Protein AF-A0A7X8C499-F1 (afdb_monomer_lite)

pLDDT: mean 80.87, std 19.83, range [33.0, 96.75]

Foldseek 3Di:
DDDDDDDDDDDDPPPPPPPPPDPPDDDFFEAEDEEPADADVLQVVQDDPVHGDNLVVCVVPVVVQPPGPYYYYHYPAAAPAPPDDADHPPHHHDHVNVVVSVVD

Secondary structure (DSSP, 8-state):
-----------------------------EEEEEEE---HHHHHHHB-SSSB--HHHHTTTHHHHHSSSEEEEEE-S---GGGS--B-TTT-B--THHHHHTT-

Organism: NCBI:txid136093

Structure (mmCIF, N/CA/C/O backbone):
data_AF-A0A7X8C499-F1
#
_entry.id   AF-A0A7X8C499-F1
#
loop_
_atom_site.group_PDB
_atom_site.id
_atom_site.type_symbol
_atom_site.label_atom_id
_atom_site.label_alt_id
_atom_site.label_comp_id
_atom_site.label_asym_id
_atom_site.label_entity_id
_atom_site.label_seq_id
_atom_site.pdbx_PDB_ins_code
_atom_site.Cartn_x
_atom_site.Cartn_y
_atom_site.Cartn_z
_atom_site.occupancy
_atom_site.B_iso_or_equiv
_atom_site.auth_seq_id
_atom_site.auth_comp_id
_atom_site.auth_asym_id
_atom_site.auth_atom_id
_atom_site.pdbx_PDB_model_num
ATOM 1 N N . MET A 1 1 ? -31.182 9.409 81.954 1.00 42.72 1 MET A N 1
ATOM 2 C CA . MET A 1 1 ? -32.351 8.719 81.378 1.00 42.72 1 MET A CA 1
ATOM 3 C C . MET A 1 1 ? -33.495 9.714 81.392 1.00 42.72 1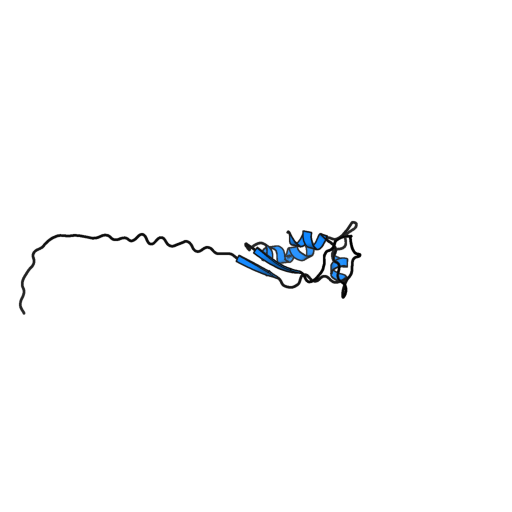 MET A C 1
ATOM 5 O O . MET A 1 1 ? -34.066 9.936 82.447 1.00 42.72 1 MET A O 1
ATOM 9 N N . THR A 1 2 ? -33.738 10.377 80.262 1.00 34.09 2 THR A N 1
ATOM 10 C CA . THR A 1 2 ? -34.857 11.311 80.083 1.00 34.09 2 THR A CA 1
ATOM 11 C C . THR A 1 2 ? -35.430 11.043 78.701 1.00 34.09 2 THR A C 1
ATOM 13 O O . THR A 1 2 ? -34.744 11.227 77.701 1.00 34.09 2 THR A O 1
ATOM 16 N N . THR A 1 3 ? -36.653 10.535 78.671 1.00 38.75 3 THR A N 1
ATOM 17 C CA . THR A 1 3 ? -37.496 10.392 77.484 1.00 38.75 3 THR A CA 1
ATOM 18 C C . THR A 1 3 ? -38.346 11.646 77.326 1.00 38.75 3 THR A C 1
ATOM 20 O O . THR A 1 3 ? -38.958 12.064 78.308 1.00 38.75 3 THR A O 1
ATOM 23 N N . VAL A 1 4 ? -38.457 12.183 76.110 1.00 38.06 4 VAL A N 1
ATOM 24 C CA . VAL A 1 4 ? -39.604 12.994 75.671 1.00 38.06 4 VAL A CA 1
ATOM 25 C C . VAL A 1 4 ? -39.940 12.600 74.232 1.00 38.06 4 VAL A C 1
ATOM 27 O O . VAL A 1 4 ? -39.047 12.482 73.395 1.00 38.06 4 VAL A O 1
ATOM 30 N N . SER A 1 5 ? -41.229 12.339 74.016 1.00 37.38 5 SER A N 1
ATOM 31 C CA . SER A 1 5 ? -41.869 11.901 72.776 1.00 37.38 5 SER A CA 1
ATOM 32 C C . SER A 1 5 ? -42.144 13.048 71.788 1.00 37.38 5 SER A C 1
ATOM 34 O O . SER A 1 5 ? -42.078 14.223 72.132 1.00 37.38 5 SER A O 1
ATOM 36 N N . THR A 1 6 ? -42.441 12.612 70.567 1.00 45.28 6 THR A N 1
ATOM 37 C CA . THR A 1 6 ? -42.695 13.245 69.260 1.00 45.28 6 THR A CA 1
ATOM 38 C C . THR A 1 6 ? -43.831 14.270 69.161 1.00 45.28 6 THR A C 1
ATOM 40 O O . THR A 1 6 ? -44.796 14.151 69.904 1.00 45.28 6 THR A O 1
ATOM 43 N N . GLU A 1 7 ? -43.744 15.162 68.160 1.00 39.34 7 GLU A N 1
ATOM 44 C CA . GLU A 1 7 ? -44.742 15.443 67.089 1.00 39.34 7 GLU A CA 1
ATOM 45 C C . GLU A 1 7 ? -44.153 16.532 66.154 1.00 39.34 7 GLU A C 1
ATOM 47 O O . GLU A 1 7 ? -43.715 17.583 66.612 1.00 39.34 7 GLU A O 1
ATOM 52 N N . ASP A 1 8 ? -43.750 16.160 64.937 1.00 43.59 8 ASP A N 1
ATOM 53 C CA . ASP A 1 8 ? -44.481 16.313 63.662 1.00 43.59 8 ASP A CA 1
ATOM 54 C C . ASP A 1 8 ? -44.525 17.759 63.133 1.00 43.59 8 ASP A C 1
ATOM 56 O O . ASP A 1 8 ? -45.224 18.622 63.658 1.00 43.59 8 ASP A O 1
ATOM 60 N N . THR A 1 9 ? -43.764 18.033 62.069 1.00 33.00 9 THR A N 1
ATOM 61 C CA . THR A 1 9 ? -44.148 19.013 61.041 1.00 33.00 9 THR A CA 1
ATOM 62 C C . THR A 1 9 ? -43.327 18.808 59.769 1.00 33.00 9 THR A C 1
ATOM 64 O O . THR A 1 9 ? -42.149 19.142 59.687 1.00 33.00 9 THR A O 1
ATOM 67 N N . ASP A 1 10 ? -44.051 18.262 58.800 1.00 38.09 10 ASP A N 1
ATOM 68 C CA . ASP A 1 10 ? -44.142 18.675 57.405 1.00 38.09 10 ASP A CA 1
ATOM 69 C C . ASP A 1 10 ? -42.961 18.397 56.467 1.00 38.09 10 ASP A C 1
ATOM 71 O O . ASP A 1 10 ? -41.874 18.978 56.511 1.00 38.09 10 ASP A O 1
ATOM 75 N N . GLU A 1 11 ? -43.257 17.472 55.563 1.00 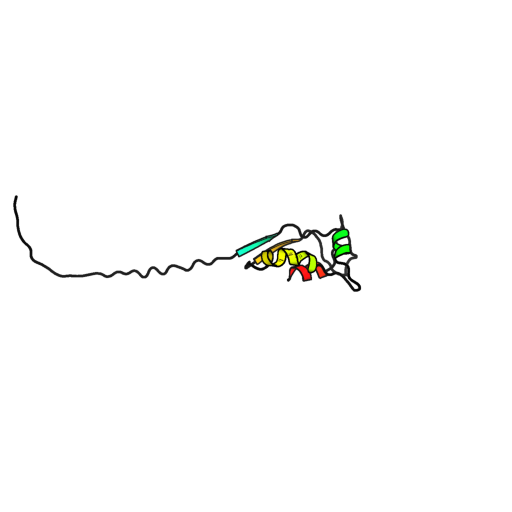48.72 11 GLU A N 1
ATOM 76 C CA . GLU A 1 11 ? -42.438 17.022 54.463 1.00 48.72 11 GLU A CA 1
ATOM 77 C C . GLU A 1 11 ? -42.257 18.147 53.438 1.00 48.72 11 GLU A C 1
ATOM 79 O O . GLU A 1 11 ? -43.203 18.627 52.821 1.00 48.72 11 GLU A O 1
ATOM 84 N N . ALA A 1 12 ? -41.005 18.487 53.150 1.00 35.00 12 ALA A N 1
ATOM 85 C CA . ALA A 1 12 ? -40.639 19.033 51.851 1.00 35.00 12 ALA A CA 1
ATOM 86 C C . ALA A 1 12 ? -39.488 18.196 51.296 1.00 35.00 12 ALA A C 1
ATOM 88 O O . ALA A 1 12 ? -38.307 18.524 51.426 1.00 35.00 12 ALA A O 1
ATOM 89 N N . LYS A 1 13 ? -39.860 17.064 50.692 1.00 42.69 13 LYS A N 1
ATOM 90 C CA . LYS A 1 13 ? -38.993 16.257 49.836 1.00 42.69 13 LYS A CA 1
ATOM 91 C C . LYS A 1 13 ? -38.644 17.090 48.601 1.00 42.69 13 LYS A C 1
ATOM 93 O O . LYS A 1 13 ? -39.407 17.158 47.643 1.00 42.69 13 LYS A O 1
ATOM 98 N N . ALA A 1 14 ? -37.493 17.754 48.638 1.00 40.41 14 ALA A N 1
ATOM 99 C CA . ALA A 1 14 ? -36.868 18.282 47.438 1.00 40.41 14 ALA A CA 1
ATOM 100 C C . ALA A 1 14 ? -36.204 17.111 46.702 1.00 40.41 14 ALA A C 1
ATOM 102 O O . ALA A 1 14 ? -35.033 16.802 46.919 1.00 40.41 14 ALA A O 1
ATOM 103 N N . ASP A 1 15 ? -36.986 16.437 45.859 1.00 46.28 15 ASP A N 1
ATOM 104 C CA . ASP A 1 15 ? -36.458 15.585 44.798 1.00 46.28 15 ASP A CA 1
ATOM 105 C C . ASP A 1 15 ? -35.677 16.478 43.827 1.00 46.28 15 ASP A C 1
ATOM 107 O O . ASP A 1 15 ? -36.230 17.096 42.921 1.00 46.28 15 ASP A O 1
ATOM 111 N N . ALA A 1 16 ? -34.371 16.580 44.048 1.00 46.50 16 ALA A N 1
ATOM 112 C CA . ALA A 1 16 ? -33.431 17.017 43.032 1.00 46.50 16 ALA A CA 1
ATOM 113 C C . ALA A 1 16 ? -32.757 15.768 42.457 1.00 46.50 16 ALA A C 1
ATOM 115 O O . ALA A 1 16 ? -31.573 15.516 42.684 1.00 46.50 16 ALA A O 1
ATOM 116 N N . GLU A 1 17 ? -33.525 14.973 41.709 1.00 48.25 17 GLU A N 1
ATOM 117 C CA . GLU A 1 17 ? -32.948 14.098 40.692 1.00 48.25 17 GLU A CA 1
ATOM 118 C C . GLU A 1 17 ? -32.382 15.008 39.599 1.00 48.25 17 GLU A C 1
ATOM 120 O O . GLU A 1 17 ? -33.043 15.384 38.634 1.00 48.25 17 GLU A O 1
ATOM 125 N N . GLY A 1 18 ? -31.140 15.443 39.809 1.00 48.97 18 GLY A N 1
ATOM 126 C CA . GLY A 1 18 ? -30.334 16.002 38.744 1.00 48.97 18 GLY A CA 1
ATOM 127 C C . GLY A 1 18 ? -30.138 14.908 37.708 1.00 48.97 18 GLY A C 1
ATOM 128 O O . GLY A 1 18 ? -29.393 13.958 37.946 1.00 48.97 18 GLY A O 1
ATOM 129 N N . GLU A 1 19 ? -30.824 15.036 36.578 1.00 59.16 19 GLU A N 1
ATOM 130 C CA . GLU A 1 19 ? -30.617 14.213 35.398 1.00 59.16 19 GLU A CA 1
ATOM 131 C C . GLU A 1 19 ? -29.159 14.391 34.949 1.00 59.16 19 GLU A C 1
ATOM 133 O O . GLU A 1 19 ? -28.785 15.335 34.247 1.00 59.16 19 GLU A O 1
ATOM 138 N N . SER A 1 20 ? -28.289 13.507 35.442 1.00 54.19 20 SER A N 1
ATOM 139 C CA . SER A 1 20 ? -26.899 13.420 35.020 1.00 54.19 20 SER A CA 1
ATOM 140 C C . SER A 1 20 ? -26.899 12.858 33.608 1.00 54.19 20 SER A C 1
ATOM 142 O O . SER A 1 20 ? -26.756 11.655 33.403 1.00 54.19 20 SER A O 1
ATOM 144 N N . THR A 1 21 ? -27.061 13.743 32.630 1.00 56.66 21 THR A N 1
ATOM 145 C CA . THR A 1 21 ? -26.800 13.443 31.226 1.00 56.66 21 THR A CA 1
ATOM 146 C C . THR A 1 21 ? -25.335 13.026 31.090 1.00 56.66 21 THR A C 1
ATOM 148 O O . THR A 1 21 ? -24.419 13.845 31.002 1.00 56.66 21 THR A O 1
ATOM 151 N N . THR A 1 22 ? -25.080 11.719 31.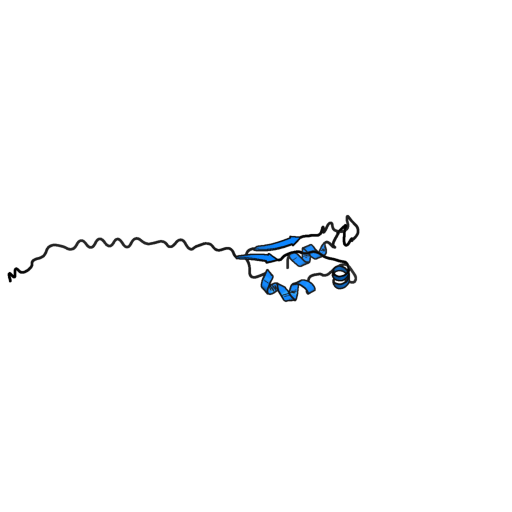122 1.00 61.91 22 THR A N 1
ATOM 152 C CA . THR A 1 22 ? -23.789 11.166 30.732 1.00 61.91 22 THR A CA 1
ATOM 153 C C . THR A 1 22 ? -23.583 11.547 29.275 1.00 61.91 22 THR A C 1
ATOM 155 O O . THR A 1 22 ? -24.277 11.053 28.390 1.00 61.91 22 THR A O 1
ATOM 158 N N . LYS A 1 23 ? -22.661 12.479 29.008 1.00 68.81 23 LYS A N 1
ATOM 159 C CA . LYS A 1 23 ? -22.180 12.695 27.644 1.00 68.81 23 LYS A CA 1
ATOM 160 C C . LYS A 1 23 ? -21.605 11.368 27.169 1.00 68.81 23 LYS A C 1
ATOM 162 O O . LYS A 1 23 ? -20.541 10.975 27.639 1.00 68.81 23 LYS A O 1
ATOM 167 N N . GLU A 1 24 ? -22.308 10.709 26.255 1.00 74.88 24 GLU A N 1
ATOM 168 C CA . GLU A 1 24 ? -21.787 9.568 25.510 1.00 74.88 24 GLU A CA 1
ATOM 169 C C . GLU A 1 24 ? -20.414 9.962 24.947 1.00 74.88 24 GLU A C 1
ATOM 171 O O . GLU A 1 24 ? -20.279 10.930 24.185 1.00 74.88 24 GLU A O 1
ATOM 176 N N . GLY A 1 25 ? -19.366 9.283 25.415 1.00 83.06 25 GLY A N 1
ATOM 177 C CA . GLY A 1 25 ? -18.006 9.531 24.959 1.00 83.06 25 GLY A CA 1
ATOM 178 C C . GLY A 1 25 ? -17.895 9.157 23.485 1.00 83.06 25 GLY A C 1
ATOM 179 O O . GLY A 1 25 ? -18.332 8.083 23.085 1.00 83.06 25 GLY A O 1
ATOM 180 N N . ARG A 1 26 ? -17.308 10.028 22.659 1.00 94.06 26 ARG A N 1
ATOM 181 C CA . ARG A 1 26 ? -16.988 9.668 21.272 1.00 94.06 26 ARG A CA 1
ATOM 182 C C . ARG A 1 26 ? -15.655 8.935 21.249 1.00 94.06 26 ARG A C 1
ATO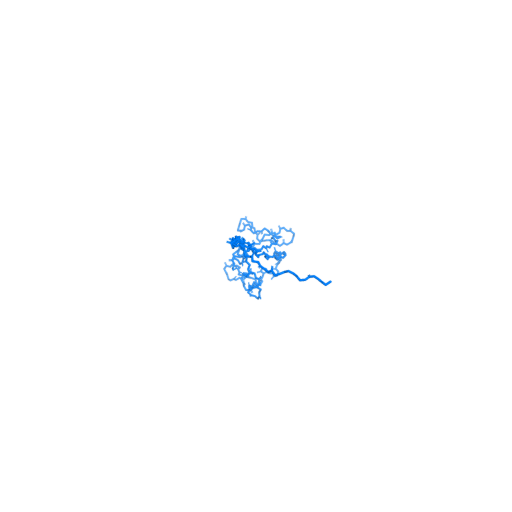M 184 O O . ARG A 1 26 ? -14.673 9.449 21.781 1.00 94.06 26 ARG A O 1
ATOM 191 N N . SER A 1 27 ? -15.619 7.780 20.604 1.00 94.44 27 SER A N 1
ATOM 192 C CA . SER A 1 27 ? -14.396 7.030 20.326 1.00 94.44 27 SER A CA 1
ATOM 193 C C . SER A 1 27 ? -14.068 7.072 18.838 1.00 94.44 27 SER A C 1
ATOM 195 O O . SER A 1 27 ? -14.970 7.158 18.010 1.00 94.44 27 SER A O 1
ATOM 197 N N . VAL A 1 28 ? -12.779 6.976 18.519 1.00 96.75 28 VAL A N 1
ATOM 198 C CA . VAL A 1 28 ? -12.272 6.709 17.169 1.00 96.75 28 VAL A CA 1
ATOM 199 C C . VAL A 1 28 ? -11.214 5.613 17.270 1.00 96.75 28 VAL A C 1
ATOM 201 O O . VAL A 1 28 ? -10.378 5.637 18.175 1.00 96.75 28 VAL A O 1
ATOM 204 N N . THR A 1 29 ? -11.260 4.645 16.367 1.00 96.50 29 THR A N 1
ATOM 205 C CA . THR A 1 29 ? -10.300 3.548 16.255 1.00 96.50 29 THR A CA 1
ATOM 206 C C . THR A 1 29 ? -9.355 3.844 15.103 1.00 96.50 29 THR A C 1
ATOM 208 O O . THR A 1 29 ? -9.782 3.927 13.954 1.00 96.50 29 THR A O 1
ATOM 211 N N . ILE A 1 30 ? -8.064 3.981 15.409 1.00 96.38 30 ILE A N 1
ATOM 212 C CA . ILE A 1 30 ? -7.011 4.182 14.410 1.00 96.38 30 ILE A CA 1
ATOM 213 C C . ILE A 1 30 ? -6.144 2.929 14.361 1.00 96.38 30 ILE A C 1
ATOM 215 O O . ILE A 1 30 ? -5.718 2.422 15.401 1.00 96.38 30 ILE A O 1
ATOM 219 N N . ARG A 1 31 ? -5.857 2.449 13.154 1.00 94.88 31 ARG A N 1
ATOM 220 C CA . ARG A 1 31 ? -4.843 1.428 12.902 1.00 94.88 31 ARG A CA 1
ATOM 221 C C . ARG A 1 31 ? -3.743 2.001 12.040 1.00 94.88 31 ARG A C 1
ATOM 223 O O . ARG A 1 31 ? -3.994 2.792 11.139 1.00 94.88 31 ARG A O 1
ATOM 230 N N . SER A 1 32 ? -2.522 1.582 12.319 1.00 94.62 32 SER A N 1
ATOM 231 C CA . SER A 1 32 ? -1.358 2.017 11.564 1.00 94.62 32 SER A CA 1
ATOM 232 C C . SER A 1 32 ? -0.489 0.815 11.267 1.00 94.62 32 SER A C 1
ATOM 234 O O . SER A 1 32 ? -0.145 0.056 12.174 1.00 94.62 32 SER A O 1
ATOM 236 N N . ILE A 1 33 ? -0.151 0.649 9.997 1.00 94.25 33 ILE A N 1
ATOM 237 C CA . ILE A 1 33 ? 0.905 -0.254 9.559 1.00 94.25 33 ILE A CA 1
ATOM 238 C C . ILE A 1 33 ? 2.163 0.555 9.2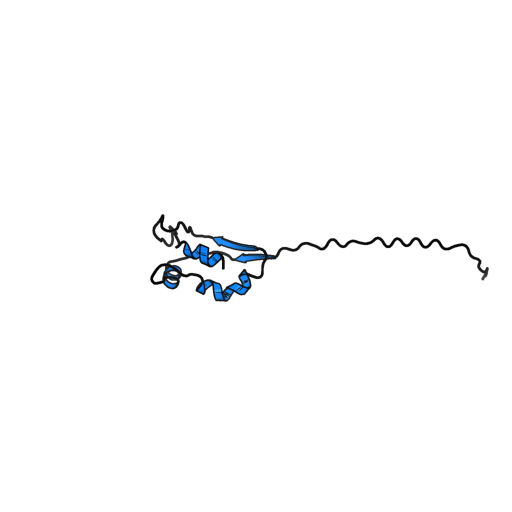54 1.00 94.25 33 ILE A C 1
ATOM 240 O O . ILE A 1 33 ? 2.122 1.781 9.134 1.00 94.25 33 ILE A O 1
ATOM 244 N N . GLY A 1 34 ? 3.290 -0.146 9.207 1.00 94.19 34 GLY A N 1
ATOM 245 C CA . GLY A 1 34 ? 4.575 0.446 8.865 1.00 94.19 34 GLY A CA 1
ATOM 246 C C . GLY A 1 34 ? 4.706 0.670 7.364 1.00 94.19 34 GLY A C 1
ATOM 247 O O . GLY A 1 34 ? 3.775 1.122 6.694 1.00 94.19 34 GLY A O 1
ATOM 248 N N . ASP A 1 35 ? 5.886 0.342 6.866 1.00 93.75 35 ASP A N 1
ATOM 249 C CA . ASP A 1 35 ? 6.313 0.712 5.528 1.00 93.75 35 ASP A CA 1
ATOM 250 C C . ASP A 1 35 ? 5.602 -0.109 4.451 1.00 93.75 35 ASP A C 1
ATOM 252 O O . ASP A 1 35 ? 5.575 -1.341 4.470 1.00 93.75 35 ASP A O 1
ATOM 256 N N . ILE A 1 36 ? 5.067 0.602 3.467 1.00 93.06 36 ILE A N 1
ATOM 257 C CA . ILE A 1 36 ? 4.770 0.092 2.140 1.00 93.06 36 ILE A CA 1
ATOM 258 C C . ILE A 1 36 ? 5.970 0.466 1.280 1.00 93.06 36 ILE A C 1
ATOM 260 O O . ILE A 1 36 ? 6.040 1.552 0.700 1.00 93.06 36 ILE A O 1
ATOM 264 N N . LEU A 1 37 ? 6.937 -0.447 1.262 1.00 92.31 37 LEU A N 1
ATOM 265 C CA . LEU A 1 37 ? 8.179 -0.343 0.512 1.00 92.31 37 LEU A CA 1
ATOM 266 C C . LEU A 1 37 ? 8.306 -1.566 -0.392 1.00 92.31 37 LEU A C 1
ATOM 268 O O . LEU A 1 37 ? 8.376 -2.700 0.082 1.00 92.31 37 LEU A O 1
ATOM 272 N N . ILE A 1 38 ? 8.326 -1.336 -1.702 1.00 88.38 38 ILE A N 1
ATOM 273 C CA . ILE A 1 38 ? 8.261 -2.404 -2.700 1.00 88.38 38 ILE A CA 1
ATOM 274 C C . ILE A 1 38 ? 9.584 -2.484 -3.460 1.00 88.38 38 ILE A C 1
ATOM 276 O O . ILE A 1 38 ? 10.041 -1.513 -4.068 1.00 88.38 38 ILE A O 1
ATOM 280 N N . HIS A 1 39 ? 10.183 -3.672 -3.419 1.00 89.75 39 HIS A N 1
ATOM 281 C CA . HIS A 1 39 ? 11.368 -4.055 -4.184 1.00 89.75 39 HIS A CA 1
ATOM 282 C C . HIS A 1 39 ? 10.993 -4.969 -5.366 1.00 89.75 39 HIS A C 1
ATOM 284 O O . HIS A 1 39 ? 9.850 -5.410 -5.482 1.00 89.75 39 HIS A O 1
ATOM 290 N N . ASP A 1 40 ? 11.978 -5.260 -6.221 1.00 87.12 40 ASP A N 1
ATOM 291 C CA . ASP A 1 40 ? 11.904 -6.114 -7.423 1.00 87.12 40 ASP A CA 1
ATOM 292 C C . ASP A 1 40 ? 11.013 -7.353 -7.260 1.00 87.12 40 ASP A C 1
ATOM 294 O O . ASP A 1 40 ? 10.015 -7.483 -7.963 1.00 87.12 40 ASP A O 1
ATOM 298 N N . TRP A 1 41 ? 11.288 -8.205 -6.273 1.00 90.19 41 TRP A N 1
ATOM 299 C CA . TRP A 1 41 ? 10.539 -9.457 -6.098 1.00 90.19 41 TRP A CA 1
ATOM 300 C C . TRP A 1 41 ? 9.052 -9.278 -5.807 1.00 90.19 41 TRP A C 1
ATOM 302 O O . TRP A 1 41 ? 8.249 -10.158 -6.117 1.00 90.19 41 TRP A O 1
ATOM 312 N N . VAL A 1 42 ? 8.674 -8.156 -5.200 1.00 91.38 42 VAL A N 1
ATOM 313 C CA . VAL A 1 42 ? 7.271 -7.867 -4.911 1.00 91.38 42 VAL A CA 1
ATOM 314 C C . VAL A 1 42 ? 6.562 -7.418 -6.194 1.00 91.38 42 VAL A C 1
ATOM 316 O O . VAL A 1 42 ? 5.440 -7.852 -6.435 1.00 91.38 42 VAL A O 1
ATOM 319 N N . TYR A 1 43 ? 7.220 -6.654 -7.076 1.00 86.81 43 TYR A N 1
ATOM 320 C CA . TYR A 1 43 ? 6.674 -6.354 -8.409 1.00 86.81 43 TYR A CA 1
ATOM 321 C C . TYR A 1 43 ? 6.506 -7.621 -9.241 1.00 86.81 43 TYR A C 1
ATOM 323 O O . TYR A 1 43 ? 5.448 -7.836 -9.823 1.00 86.81 43 TYR A O 1
ATOM 331 N N . ASP A 1 44 ? 7.537 -8.466 -9.266 1.00 90.56 44 ASP A N 1
ATOM 332 C CA . ASP A 1 44 ? 7.536 -9.696 -10.055 1.00 90.56 44 ASP A CA 1
ATOM 333 C C . ASP A 1 44 ? 6.412 -10.638 -9.615 1.00 90.56 44 ASP A C 1
ATOM 335 O O . ASP A 1 44 ? 5.794 -11.305 -10.442 1.00 90.56 44 ASP A O 1
ATOM 339 N N . ASN A 1 45 ? 6.116 -10.677 -8.313 1.00 94.31 45 ASN A N 1
ATOM 340 C CA . ASN A 1 45 ? 5.016 -11.478 -7.793 1.00 94.31 45 ASN A CA 1
ATOM 341 C C . ASN A 1 45 ? 3.635 -10.888 -8.114 1.00 94.31 45 ASN A C 1
ATOM 343 O O . ASN A 1 45 ? 2.698 -11.654 -8.323 1.00 94.31 45 ASN A O 1
ATOM 347 N N . ALA A 1 46 ? 3.518 -9.560 -8.170 1.00 94.12 46 ALA A N 1
ATOM 348 C CA . ALA A 1 46 ? 2.286 -8.867 -8.541 1.00 94.12 46 ALA A CA 1
ATOM 349 C C . ALA A 1 46 ? 2.054 -8.815 -10.063 1.00 94.12 46 ALA A C 1
ATOM 351 O O . ALA A 1 46 ? 0.971 -8.435 -10.497 1.00 94.12 46 ALA A O 1
ATOM 352 N N . ALA 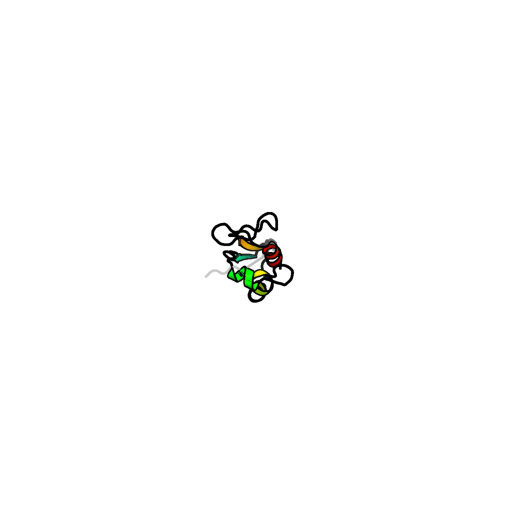A 1 47 ? 3.051 -9.150 -10.886 1.00 94.06 47 ALA A N 1
ATOM 353 C CA . ALA A 1 47 ? 2.962 -9.014 -12.334 1.00 94.06 47 ALA A CA 1
ATOM 354 C C . ALA A 1 47 ? 1.861 -9.904 -12.939 1.00 94.06 47 ALA A C 1
ATOM 356 O O . ALA A 1 47 ? 1.751 -11.101 -12.664 1.00 94.06 47 ALA A O 1
ATOM 357 N N . THR A 1 48 ? 1.074 -9.311 -13.829 1.00 95.06 48 THR A N 1
ATOM 358 C CA . THR A 1 48 ? 0.024 -9.966 -14.616 1.00 95.06 48 THR A CA 1
ATOM 359 C C . THR A 1 48 ? 0.331 -9.831 -16.112 1.00 95.06 48 THR A C 1
ATOM 361 O O . THR A 1 48 ? 1.375 -9.307 -16.498 1.00 95.06 48 THR A O 1
ATOM 364 N N . ALA A 1 49 ? -0.565 -10.309 -16.983 1.00 94.94 49 ALA A N 1
ATOM 365 C CA . ALA A 1 49 ? -0.399 -10.141 -18.428 1.00 94.94 49 ALA A CA 1
ATOM 366 C C . ALA A 1 49 ? -0.460 -8.666 -18.876 1.00 94.94 49 ALA A C 1
ATOM 368 O O . ALA A 1 49 ? 0.194 -8.314 -19.856 1.00 94.94 49 ALA A O 1
ATOM 369 N N . ASP A 1 50 ? -1.209 -7.827 -18.151 1.00 91.81 50 ASP A N 1
ATOM 370 C CA . ASP A 1 50 ? -1.579 -6.471 -18.577 1.00 91.81 50 ASP A CA 1
ATOM 371 C C . ASP A 1 50 ? -1.190 -5.373 -17.561 1.00 91.81 50 ASP A C 1
ATOM 373 O O . ASP A 1 50 ? -1.574 -4.219 -17.734 1.00 91.81 50 ASP A O 1
ATOM 377 N N . GLY A 1 51 ? -0.446 -5.701 -16.498 1.00 92.19 51 GLY A N 1
ATOM 378 C CA . GLY A 1 51 ? -0.096 -4.754 -15.428 1.00 92.19 51 GLY A CA 1
ATOM 379 C C . GLY A 1 51 ? 0.257 -5.455 -14.121 1.00 92.19 51 GLY A C 1
ATOM 380 O O . GLY A 1 51 ? 0.834 -6.545 -14.147 1.00 92.19 51 GLY A O 1
ATOM 381 N N . TYR A 1 52 ? -0.133 -4.878 -12.983 1.00 93.94 52 TYR A N 1
ATOM 382 C CA . TYR A 1 52 ? 0.168 -5.421 -11.653 1.00 93.94 52 TYR A CA 1
ATOM 383 C C . TYR A 1 52 ? -1.081 -5.581 -10.777 1.00 93.94 52 TYR A C 1
ATOM 385 O O . TYR A 1 52 ? -1.943 -4.710 -10.751 1.00 93.94 52 TYR A O 1
ATOM 393 N N . ASP A 1 53 ? -1.150 -6.672 -10.013 1.00 95.00 53 ASP A N 1
ATOM 394 C CA . ASP A 1 53 ? -2.172 -6.916 -8.994 1.00 95.00 53 ASP A CA 1
ATOM 395 C C . ASP A 1 53 ? -1.519 -7.201 -7.634 1.00 95.00 53 ASP A C 1
ATOM 397 O O . ASP A 1 53 ? -0.952 -8.268 -7.389 1.00 95.00 53 ASP A O 1
ATOM 401 N N . PHE A 1 54 ? -1.607 -6.222 -6.733 1.00 94.62 54 PHE A N 1
ATOM 402 C CA . PHE A 1 54 ? -1.099 -6.333 -5.365 1.00 94.62 54 PHE A CA 1
ATOM 403 C C . PHE A 1 54 ? -2.169 -6.799 -4.370 1.00 94.62 54 PHE A C 1
ATOM 405 O O . PHE A 1 54 ? -1.830 -7.109 -3.226 1.00 94.62 54 PHE A O 1
ATOM 412 N N . THR A 1 55 ? -3.446 -6.874 -4.764 1.00 94.31 55 THR A N 1
ATOM 413 C CA . THR A 1 55 ? -4.552 -7.226 -3.861 1.00 94.31 55 THR A CA 1
ATOM 414 C C . THR A 1 55 ? -4.320 -8.555 -3.130 1.00 94.31 55 THR A C 1
ATOM 416 O O . THR A 1 55 ? -4.465 -8.565 -1.903 1.00 94.31 55 THR A O 1
ATOM 419 N N . PRO A 1 56 ? -3.849 -9.646 -3.778 1.00 94.75 56 PRO A N 1
ATOM 420 C CA . PRO A 1 56 ? -3.589 -10.917 -3.098 1.00 94.75 56 PRO A CA 1
ATOM 421 C C . PRO A 1 56 ? -2.621 -10.829 -1.909 1.00 94.75 56 PRO A C 1
ATOM 423 O O . PRO A 1 56 ? -2.693 -11.654 -0.998 1.00 94.75 56 PRO A O 1
ATOM 426 N N . MET A 1 57 ? -1.722 -9.838 -1.893 1.00 94.06 57 MET A N 1
ATOM 427 C CA . MET A 1 57 ? -0.751 -9.648 -0.812 1.00 94.06 57 MET A CA 1
ATOM 428 C C . MET A 1 57 ? -1.391 -9.077 0.458 1.00 94.06 57 MET A C 1
ATOM 430 O O . MET A 1 57 ? -0.900 -9.331 1.559 1.00 94.06 57 MET A O 1
ATOM 434 N N . PHE A 1 58 ? -2.499 -8.342 0.326 1.00 93.25 58 PHE A N 1
ATOM 435 C CA . PHE A 1 58 ? -3.215 -7.734 1.448 1.00 93.25 58 PHE A CA 1
ATOM 436 C C . PHE A 1 58 ? -4.319 -8.635 2.018 1.00 93.25 58 PHE A C 1
ATOM 438 O O . PHE A 1 58 ? -4.645 -8.521 3.202 1.00 93.25 58 PHE A O 1
ATOM 445 N N . GLU A 1 59 ? -4.842 -9.597 1.251 1.00 94.19 59 GLU A N 1
ATOM 446 C CA . GLU A 1 59 ? -5.963 -10.436 1.709 1.00 94.19 59 GLU A CA 1
ATOM 447 C C . GLU A 1 59 ? -5.737 -11.213 3.008 1.00 94.19 59 GLU A C 1
ATOM 449 O O . GLU A 1 59 ? -6.659 -11.265 3.832 1.00 94.19 59 GLU A O 1
ATOM 454 N N . PRO A 1 60 ? -4.538 -11.751 3.299 1.00 94.56 60 PRO A N 1
ATOM 455 C CA . PRO A 1 60 ? -4.289 -12.405 4.582 1.00 94.56 60 PRO A CA 1
ATOM 456 C C . PRO A 1 60 ? -4.455 -11.472 5.793 1.00 94.56 60 PRO A C 1
ATOM 458 O O . PRO A 1 60 ? -4.736 -11.942 6.902 1.00 94.56 60 PRO A O 1
ATOM 461 N N . ILE A 1 61 ? -4.281 -10.159 5.596 1.00 92.69 61 ILE A N 1
ATOM 462 C CA . ILE A 1 61 ? -4.307 -9.148 6.659 1.00 92.69 61 ILE A CA 1
ATOM 463 C C . ILE A 1 61 ? -5.520 -8.216 6.604 1.00 92.69 61 ILE A C 1
ATOM 465 O O . ILE A 1 61 ? -5.740 -7.479 7.564 1.00 92.69 61 ILE A O 1
ATOM 469 N N . LYS A 1 62 ? -6.349 -8.292 5.559 1.00 92.69 62 LYS A N 1
ATOM 470 C CA . LYS A 1 62 ? -7.495 -7.406 5.308 1.00 92.69 62 LYS A CA 1
ATOM 471 C C . LYS A 1 62 ? -8.404 -7.183 6.522 1.00 92.69 62 LYS A C 1
ATOM 473 O O . LYS A 1 62 ? -8.649 -6.048 6.920 1.00 92.69 62 LYS A O 1
ATOM 478 N N . LYS A 1 63 ? -8.780 -8.252 7.235 1.00 92.62 63 LYS A N 1
ATOM 479 C CA . LYS A 1 63 ? -9.604 -8.161 8.464 1.00 92.62 63 LYS A CA 1
ATOM 480 C C . LYS A 1 63 ? -8.990 -7.283 9.573 1.00 92.62 63 LYS A C 1
ATOM 482 O O . LYS A 1 63 ? -9.701 -6.736 10.420 1.00 92.62 63 LYS A O 1
ATOM 487 N N . TYR A 1 64 ? -7.661 -7.174 9.605 1.00 91.69 64 TYR A N 1
ATOM 488 C CA . TYR A 1 64 ? -6.934 -6.319 10.540 1.00 91.69 64 TYR A CA 1
ATOM 489 C C . TYR A 1 64 ? -6.786 -4.887 10.027 1.00 91.69 64 TYR A C 1
ATOM 491 O O . TYR A 1 64 ? -6.471 -4.014 10.823 1.00 91.69 64 TYR A O 1
ATOM 499 N N . LEU A 1 65 ? -7.057 -4.606 8.757 1.00 92.25 65 LEU A N 1
ATOM 500 C CA . LEU A 1 65 ? -7.023 -3.256 8.195 1.00 92.25 65 LEU A CA 1
ATOM 501 C C . LEU A 1 65 ? -8.412 -2.599 8.198 1.00 92.25 65 LEU A C 1
ATOM 503 O O . LEU A 1 65 ? -8.503 -1.404 8.444 1.00 92.25 65 LEU A O 1
ATOM 507 N N . GLU A 1 66 ? -9.491 -3.369 8.035 1.00 91.44 66 GLU A N 1
ATOM 508 C CA . GLU A 1 66 ? -10.850 -2.816 7.857 1.00 91.44 66 GLU A CA 1
ATOM 509 C C . GLU A 1 66 ? -11.618 -2.510 9.154 1.00 91.44 66 GLU A C 1
ATOM 511 O O . GLU A 1 66 ? -12.553 -1.717 9.157 1.00 91.44 66 GLU A O 1
ATOM 516 N N . ASN A 1 67 ? -11.268 -3.134 10.280 1.00 90.44 67 ASN A N 1
ATOM 517 C CA . ASN A 1 67 ? -11.991 -2.948 11.551 1.00 90.44 67 ASN A CA 1
ATOM 518 C C . ASN A 1 67 ? -11.472 -1.715 12.336 1.00 90.44 67 ASN A C 1
ATOM 520 O O . ASN A 1 67 ? -11.048 -1.814 13.489 1.00 90.44 67 ASN A O 1
ATOM 524 N N . ALA A 1 68 ? -11.437 -0.561 11.668 1.00 93.75 68 ALA A N 1
ATOM 525 C CA . ALA A 1 68 ? -11.038 0.736 12.210 1.00 93.75 68 ALA A CA 1
ATOM 526 C C . ALA A 1 68 ? -11.779 1.875 11.493 1.00 93.75 68 ALA A C 1
ATOM 528 O O . ALA A 1 68 ? -12.219 1.710 10.360 1.00 93.75 68 ALA A O 1
ATOM 529 N N . ASP A 1 69 ? -11.879 3.039 12.136 1.00 95.62 69 ASP A N 1
ATOM 530 C CA . ASP A 1 69 ? -12.417 4.243 11.493 1.00 95.62 69 ASP A CA 1
ATOM 531 C C . ASP A 1 69 ? -11.395 4.855 10.524 1.00 95.62 69 ASP A C 1
ATOM 533 O O . ASP A 1 69 ? -11.757 5.442 9.507 1.00 95.62 69 ASP A O 1
ATOM 537 N N . ILE A 1 70 ? -10.105 4.740 10.861 1.00 95.25 70 ILE A N 1
ATOM 538 C CA . ILE A 1 70 ? -8.988 5.227 10.050 1.00 95.25 70 ILE A CA 1
ATOM 539 C C . ILE A 1 70 ? -7.876 4.181 10.066 1.00 95.25 70 ILE A C 1
ATOM 541 O O . ILE A 1 70 ? -7.406 3.787 11.135 1.00 95.25 70 ILE A O 1
ATOM 545 N N . THR A 1 71 ? -7.401 3.808 8.881 1.00 95.50 71 THR A N 1
ATOM 546 C CA . THR A 1 71 ? -6.199 2.989 8.709 1.00 95.50 71 THR A CA 1
ATOM 547 C C . THR A 1 71 ? -5.140 3.793 7.967 1.00 95.50 71 THR A C 1
ATOM 549 O O . THR A 1 71 ? -5.420 4.405 6.939 1.00 95.50 71 THR A O 1
ATOM 552 N N . THR A 1 72 ? -3.925 3.832 8.511 1.00 95.31 72 THR A N 1
ATOM 553 C CA . THR A 1 72 ? -2.782 4.552 7.941 1.00 95.31 72 THR A CA 1
ATOM 554 C C . THR A 1 72 ? -1.616 3.610 7.664 1.00 95.31 72 THR A C 1
ATOM 556 O O . THR A 1 72 ? -1.493 2.554 8.284 1.00 95.31 72 THR A O 1
ATOM 559 N N . ALA A 1 73 ? -0.742 4.006 6.742 1.00 94.38 73 ALA A N 1
ATOM 560 C CA . ALA A 1 73 ? 0.491 3.305 6.404 1.00 94.38 73 ALA A CA 1
ATOM 561 C C . ALA A 1 73 ? 1.608 4.321 6.132 1.00 94.38 73 ALA A C 1
ATOM 563 O O . ALA A 1 73 ? 1.314 5.454 5.737 1.00 94.38 73 ALA A O 1
ATOM 564 N N . ASN A 1 74 ? 2.870 3.931 6.316 1.00 95.44 74 ASN A N 1
ATOM 565 C CA . ASN A 1 74 ? 4.000 4.731 5.850 1.00 95.44 74 ASN A CA 1
ATOM 566 C C . ASN A 1 74 ? 4.297 4.378 4.388 1.00 95.44 74 ASN A C 1
ATOM 568 O O . ASN A 1 74 ? 4.629 3.238 4.089 1.00 95.44 74 ASN A O 1
ATOM 572 N N . LEU A 1 75 ? 4.168 5.328 3.465 1.00 92.38 75 LEU A N 1
ATOM 573 C CA . LEU A 1 75 ? 4.446 5.089 2.048 1.00 92.38 75 LEU A CA 1
ATOM 574 C C . LEU A 1 75 ? 5.896 5.485 1.739 1.00 92.38 75 LEU A C 1
ATOM 576 O O . LEU A 1 75 ? 6.188 6.668 1.580 1.00 92.38 75 LEU A O 1
ATOM 580 N N . GLU A 1 76 ? 6.802 4.506 1.659 1.00 91.44 76 GLU A N 1
ATOM 581 C CA . GLU A 1 76 ? 8.247 4.732 1.452 1.00 91.44 76 GLU A CA 1
ATOM 582 C C . GLU A 1 76 ? 8.671 4.520 -0.013 1.00 91.44 76 GLU A C 1
ATOM 584 O O . GLU A 1 76 ? 9.807 4.187 -0.338 1.00 91.44 76 GLU A O 1
ATOM 589 N N . MET A 1 77 ? 7.741 4.716 -0.939 1.00 89.12 77 MET A N 1
ATOM 590 C CA . MET A 1 77 ? 8.014 4.713 -2.368 1.00 89.12 77 MET A CA 1
ATOM 591 C C . MET A 1 77 ? 7.168 5.773 -3.064 1.00 89.12 77 MET A C 1
ATOM 593 O O . MET A 1 77 ? 6.174 6.269 -2.531 1.00 89.12 77 MET A O 1
ATOM 597 N N . ILE A 1 78 ? 7.583 6.138 -4.271 1.00 89.75 78 ILE A N 1
ATOM 598 C CA . ILE A 1 78 ? 6.792 6.981 -5.160 1.00 89.75 78 ILE A CA 1
ATOM 599 C C . ILE A 1 78 ? 5.980 6.053 -6.068 1.00 89.75 78 ILE A C 1
ATOM 601 O O . ILE A 1 78 ? 6.529 5.097 -6.604 1.00 89.75 78 ILE A O 1
ATOM 605 N N . ALA A 1 79 ? 4.697 6.351 -6.273 1.00 89.00 79 ALA A N 1
ATOM 606 C CA . ALA A 1 79 ? 3.858 5.713 -7.289 1.00 89.00 79 ALA A CA 1
ATOM 607 C C . ALA A 1 79 ? 3.437 6.772 -8.322 1.00 89.00 79 ALA A C 1
ATOM 609 O O . ALA A 1 79 ? 2.326 7.300 -8.274 1.00 89.00 79 ALA A O 1
ATOM 610 N N . ALA A 1 80 ? 4.355 7.156 -9.217 1.00 85.88 80 ALA A N 1
ATOM 611 C CA . ALA A 1 80 ? 4.141 8.248 -10.178 1.00 85.88 80 ALA A CA 1
ATOM 612 C C . ALA A 1 80 ? 3.445 7.805 -11.482 1.00 85.88 80 ALA A C 1
ATOM 614 O O . ALA A 1 80 ? 3.368 8.583 -12.443 1.00 85.88 80 ALA A O 1
ATOM 615 N N . GLY A 1 81 ? 2.945 6.565 -11.520 1.00 80.12 81 GLY A N 1
ATOM 616 C CA . GLY A 1 81 ? 2.371 5.943 -12.711 1.00 80.12 81 GLY A CA 1
ATOM 617 C C . GLY A 1 81 ? 3.365 5.904 -13.876 1.00 80.12 81 GLY A C 1
ATOM 618 O O . GLY A 1 81 ? 4.581 5.959 -13.680 1.00 80.12 81 GLY A O 1
ATOM 619 N N . ASP A 1 82 ? 2.835 5.892 -15.097 1.00 80.75 82 ASP A N 1
ATOM 620 C CA . ASP A 1 82 ? 3.616 5.733 -16.335 1.00 80.75 82 ASP A CA 1
ATOM 621 C C . ASP A 1 82 ? 4.485 6.947 -16.705 1.00 80.75 82 ASP A C 1
ATOM 623 O O . ASP A 1 82 ? 5.209 6.928 -17.702 1.00 80.75 82 ASP A O 1
ATOM 627 N N . THR A 1 83 ? 4.429 8.028 -15.918 1.00 84.25 83 THR A N 1
ATOM 628 C CA . THR A 1 83 ? 5.243 9.233 -16.154 1.00 84.25 83 THR A CA 1
ATOM 629 C C . THR A 1 83 ? 6.738 8.927 -16.044 1.00 84.25 83 THR A C 1
ATOM 631 O O . THR A 1 83 ? 7.554 9.539 -16.736 1.00 84.25 83 THR A O 1
ATOM 634 N N . TYR A 1 84 ? 7.098 7.975 -15.181 1.00 84.06 84 TYR A N 1
ATOM 635 C CA . TYR A 1 84 ? 8.464 7.506 -14.994 1.00 84.06 84 TYR A CA 1
ATOM 636 C C . TYR A 1 84 ? 8.514 5.982 -15.158 1.00 84.06 84 TYR A C 1
ATOM 638 O O . TYR A 1 84 ? 7.552 5.301 -14.810 1.00 84.06 84 TYR A O 1
ATOM 646 N N . PRO A 1 85 ? 9.627 5.413 -15.654 1.00 87.00 85 PRO A N 1
ATOM 647 C CA . PRO A 1 85 ? 9.801 3.966 -15.672 1.00 87.00 85 PRO A CA 1
ATOM 648 C C . PRO A 1 85 ? 9.722 3.380 -14.263 1.00 87.00 85 PRO A C 1
ATOM 650 O O . PRO A 1 85 ? 10.068 4.053 -13.285 1.00 87.00 85 PRO A O 1
ATOM 653 N N . LEU A 1 86 ? 9.334 2.110 -14.162 1.00 87.31 86 LEU A N 1
ATOM 654 C CA . LEU A 1 86 ? 9.461 1.376 -12.909 1.00 87.31 86 LEU A CA 1
ATOM 655 C C . LEU A 1 86 ? 10.915 1.372 -12.453 1.00 87.31 86 LEU A C 1
ATOM 657 O O . LEU A 1 86 ? 11.838 1.155 -13.242 1.00 87.31 86 LEU A O 1
ATOM 661 N N . SER A 1 87 ? 11.117 1.623 -11.166 1.00 88.50 87 SER A N 1
ATOM 662 C CA . SER A 1 87 ? 12.443 1.561 -10.571 1.00 88.50 87 SER A CA 1
ATOM 663 C C . SER A 1 87 ? 12.376 1.036 -9.147 1.00 88.50 87 SER A C 1
ATOM 665 O O . SER A 1 87 ? 11.437 1.301 -8.401 1.00 88.50 87 SER A O 1
ATOM 667 N N . THR A 1 88 ? 13.390 0.261 -8.782 1.00 86.44 88 THR A N 1
ATOM 668 C CA . THR A 1 88 ? 13.581 -0.268 -7.430 1.00 86.44 88 THR A CA 1
ATOM 669 C C . THR A 1 88 ? 14.603 0.595 -6.684 1.00 86.44 88 THR A C 1
ATOM 671 O O . THR A 1 88 ? 14.966 1.690 -7.133 1.00 86.44 88 THR A O 1
ATOM 674 N N . TYR A 1 89 ? 15.080 0.115 -5.540 1.00 86.31 89 TYR A N 1
ATOM 675 C CA . TYR A 1 89 ? 16.138 0.765 -4.783 1.00 86.31 89 TYR A CA 1
ATOM 676 C C . TYR A 1 89 ? 17.345 1.117 -5.678 1.00 86.31 89 TYR A C 1
ATOM 678 O O . TYR A 1 89 ? 17.805 0.265 -6.446 1.00 86.31 89 TYR A O 1
ATOM 686 N N . PRO A 1 90 ? 17.906 2.338 -5.570 1.00 88.50 90 PRO A N 1
ATOM 687 C CA . PRO A 1 90 ? 17.565 3.401 -4.611 1.00 88.50 90 PRO A CA 1
ATOM 688 C C . PRO A 1 90 ? 16.576 4.462 -5.129 1.00 88.50 90 PRO A C 1
ATOM 690 O O . PRO A 1 90 ? 16.273 5.397 -4.396 1.00 88.50 90 PRO A O 1
ATOM 693 N N . ALA A 1 91 ? 16.132 4.384 -6.387 1.00 87.88 91 ALA A N 1
ATOM 694 C CA . ALA A 1 91 ? 15.410 5.479 -7.045 1.00 87.88 91 ALA A CA 1
ATOM 695 C C . ALA A 1 91 ? 13.890 5.448 -6.823 1.00 87.88 91 ALA A C 1
ATOM 697 O O . ALA A 1 91 ? 13.292 6.514 -6.747 1.00 87.88 91 ALA A O 1
ATOM 698 N N . PHE A 1 92 ? 13.316 4.249 -6.690 1.00 89.31 92 PHE A N 1
ATOM 699 C CA . PHE A 1 92 ? 11.903 3.961 -6.424 1.00 89.31 92 PHE A CA 1
ATOM 700 C C . PHE A 1 92 ? 10.878 4.662 -7.332 1.00 89.31 92 PHE A C 1
ATOM 702 O O . PHE A 1 92 ? 10.611 5.857 -7.238 1.00 89.31 92 PHE A O 1
ATOM 709 N N . ASN A 1 93 ? 10.191 3.860 -8.139 1.00 91.44 93 ASN A N 1
ATOM 710 C CA . ASN A 1 93 ? 8.921 4.215 -8.754 1.00 91.44 93 ASN A CA 1
ATOM 711 C C . ASN A 1 93 ? 8.102 2.935 -8.926 1.00 91.44 93 ASN A C 1
ATOM 713 O O . ASN A 1 93 ? 8.473 2.069 -9.723 1.00 91.44 93 ASN A O 1
ATOM 717 N N . ALA A 1 94 ? 7.036 2.811 -8.144 1.00 90.19 94 ALA A N 1
ATOM 718 C CA . ALA A 1 94 ? 6.146 1.663 -8.131 1.00 90.19 94 ALA A CA 1
ATOM 719 C C . ALA A 1 94 ? 5.013 1.819 -9.165 1.00 90.19 94 ALA A C 1
ATOM 721 O O . ALA A 1 94 ? 4.635 2.953 -9.488 1.00 90.19 94 ALA A O 1
ATOM 722 N N . PRO A 1 95 ? 4.426 0.705 -9.647 1.00 90.62 95 PRO A N 1
ATOM 723 C CA . PRO A 1 95 ? 3.200 0.739 -10.434 1.00 90.62 95 PRO A CA 1
ATOM 724 C C . PRO A 1 95 ? 2.096 1.441 -9.651 1.00 90.62 95 PRO A C 1
ATOM 726 O O . PRO A 1 95 ? 1.998 1.279 -8.434 1.00 90.62 95 PRO A O 1
ATOM 729 N N . SER A 1 96 ? 1.248 2.202 -10.335 1.00 91.25 96 SER A N 1
ATOM 730 C CA . SER A 1 96 ? 0.123 2.908 -9.709 1.00 91.25 96 SER A CA 1
ATOM 731 C C . SER A 1 96 ? -0.863 1.978 -8.998 1.00 91.25 96 SER A C 1
ATOM 733 O O . SER A 1 96 ? -1.497 2.385 -8.027 1.00 91.25 96 SER A O 1
ATOM 735 N N . GLU A 1 97 ? -0.948 0.724 -9.432 1.00 93.38 97 GLU A N 1
ATOM 736 C CA . GLU A 1 97 ? -1.880 -0.300 -8.965 1.00 93.38 97 GLU A CA 1
ATOM 737 C C . GLU A 1 97 ? -1.679 -0.653 -7.485 1.00 93.38 97 GLU A C 1
ATOM 739 O O . GLU A 1 97 ? -2.613 -1.102 -6.822 1.00 93.38 97 GLU A O 1
ATOM 744 N N . ILE A 1 98 ? -0.502 -0.373 -6.910 1.00 92.69 98 ILE A N 1
ATOM 745 C CA . ILE A 1 98 ? -0.313 -0.482 -5.458 1.00 92.69 98 ILE A CA 1
ATOM 746 C C . ILE A 1 98 ? -1.244 0.459 -4.688 1.00 92.69 98 ILE A C 1
ATOM 748 O O . ILE A 1 98 ? -1.751 0.105 -3.628 1.00 92.69 98 ILE A O 1
ATOM 752 N N . ILE A 1 99 ? -1.506 1.655 -5.220 1.00 92.06 99 ILE A N 1
ATOM 753 C CA . ILE A 1 99 ? -2.401 2.628 -4.592 1.00 92.06 99 ILE A CA 1
ATOM 754 C C . ILE A 1 99 ? -3.846 2.135 -4.661 1.00 92.06 99 ILE A C 1
ATOM 756 O O . ILE A 1 99 ? -4.628 2.428 -3.760 1.00 92.06 99 ILE A O 1
ATOM 760 N N . ASP A 1 100 ? -4.204 1.366 -5.689 1.00 91.81 100 ASP A N 1
ATOM 761 C CA . ASP A 1 100 ? -5.523 0.745 -5.789 1.00 91.81 100 ASP A CA 1
ATOM 762 C C . ASP A 1 100 ? -5.680 -0.407 -4.796 1.00 91.81 100 ASP A C 1
ATOM 764 O O . ASP A 1 100 ? -6.702 -0.484 -4.114 1.00 91.81 100 ASP A O 1
ATOM 768 N N . ALA A 1 101 ? -4.637 -1.218 -4.607 1.00 92.44 101 ALA A N 1
ATOM 769 C CA . ALA A 1 101 ? -4.623 -2.263 -3.586 1.00 92.44 101 ALA A CA 1
ATOM 770 C C . ALA A 1 101 ? -4.707 -1.718 -2.147 1.00 92.44 101 ALA A C 1
ATOM 772 O O . ALA A 1 101 ? -5.174 -2.423 -1.263 1.00 92.44 101 ALA A O 1
ATOM 773 N N . LEU A 1 102 ? -4.313 -0.465 -1.895 1.00 90.38 102 LEU A N 1
ATOM 774 C CA . LEU A 1 102 ? -4.448 0.175 -0.577 1.00 90.38 102 LEU A CA 1
ATOM 775 C C . LEU A 1 102 ? -5.853 0.743 -0.297 1.00 90.38 102 LEU A C 1
ATOM 777 O O . LEU A 1 102 ? -6.124 1.156 0.830 1.00 90.38 102 LEU A O 1
ATOM 781 N N . LYS A 1 103 ? -6.748 0.784 -1.294 1.00 83.38 103 LYS A N 1
ATOM 782 C CA . LYS A 1 103 ? -8.142 1.257 -1.143 1.00 83.38 103 LYS A CA 1
ATOM 783 C C . LYS A 1 103 ? -9.126 0.139 -0.761 1.00 83.38 103 LYS A C 1
ATOM 785 O O . LYS A 1 103 ? -10.330 0.397 -0.733 1.00 83.38 103 LYS A O 1
ATOM 790 N N . THR A 1 104 ? -8.633 -1.085 -0.563 1.00 62.94 104 THR A N 1
ATOM 791 C CA . THR A 1 104 ? -9.424 -2.323 -0.415 1.00 62.94 104 THR A CA 1
ATOM 792 C C . THR A 1 104 ? -10.145 -2.486 0.905 1.00 62.94 104 THR A C 1
ATOM 794 O O . THR A 1 104 ? -9.603 -2.009 1.927 1.00 62.94 104 THR A O 1
#

Radius of gyration: 31.97 Å; chains: 1; bounding box: 62×31×100 Å

InterPro domains:
  IPR019079 Capsule synthesis protein, CapA [PF09587] (31-103)

Sequence (104 aa):
MTTVSTEDTDEAKADAEGESTTKEGRSVTIRSIGDILIHDWVYDNAATADGYDFTPMFEPIKKYLENADITTANLEMIAAGDTYPLSTYPAFNAPSEIIDALKT